Protein AF-A0AAU2TAJ9-F1 (afdb_monomer_lite)

Radius of gyration: 35.99 Å; chains: 1; bounding box: 68×35×98 Å

Structure (mmCIF, N/CA/C/O backbone):
data_AF-A0AAU2TAJ9-F1
#
_entry.id   AF-A0AAU2TAJ9-F1
#
loop_
_atom_site.group_PDB
_atom_site.id
_atom_site.type_symbol
_atom_site.label_atom_id
_atom_site.label_alt_id
_atom_site.label_comp_id
_atom_site.label_asym_id
_atom_site.label_entity_id
_atom_site.label_seq_id
_atom_site.pdbx_PDB_ins_code
_atom_site.Cartn_x
_atom_site.Cartn_y
_atom_site.Cartn_z
_atom_site.occupancy
_atom_site.B_iso_or_equiv
_atom_site.auth_seq_id
_atom_site.auth_comp_id
_atom_site.auth_asym_id
_atom_site.auth_atom_id
_atom_site.pdbx_PDB_model_num
ATOM 1 N N . MET A 1 1 ? -30.702 -0.879 46.287 1.00 78.50 1 MET A N 1
ATOM 2 C CA . MET A 1 1 ? -29.536 0.007 46.071 1.00 78.50 1 MET A CA 1
ATOM 3 C C . MET A 1 1 ? -28.413 -0.743 45.352 1.00 78.50 1 MET A C 1
ATOM 5 O O . MET A 1 1 ? -28.235 -0.487 44.173 1.00 78.50 1 MET A O 1
ATOM 9 N N . LEU A 1 2 ? -27.778 -1.755 45.963 1.00 90.25 2 LEU A N 1
ATOM 10 C CA . LEU A 1 2 ? -26.660 -2.525 45.367 1.00 90.25 2 LEU A CA 1
ATOM 11 C C . LEU A 1 2 ? -26.929 -3.170 43.988 1.00 90.25 2 LEU A C 1
ATOM 13 O O . LEU A 1 2 ? -26.035 -3.239 43.151 1.00 90.25 2 LEU A O 1
ATOM 17 N N . GLU A 1 3 ? -28.143 -3.660 43.723 1.00 93.94 3 GLU A N 1
ATOM 18 C CA . GLU A 1 3 ? -28.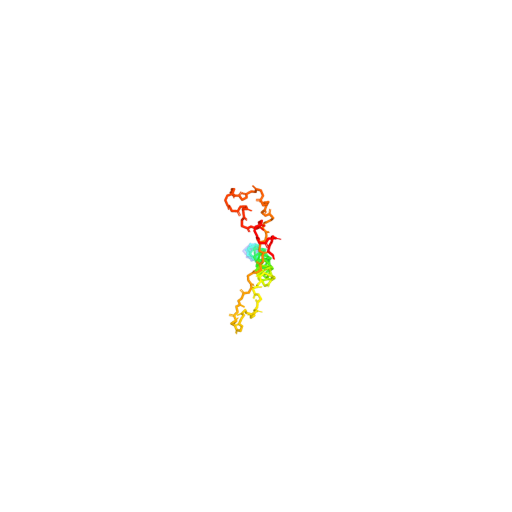466 -4.278 42.423 1.00 93.94 3 GLU A CA 1
ATOM 19 C C . GLU A 1 3 ? -28.539 -3.258 41.279 1.00 93.94 3 GLU A C 1
ATOM 21 O O . GLU A 1 3 ? -28.051 -3.526 40.183 1.00 93.94 3 GLU A O 1
ATOM 26 N N . LEU A 1 4 ? -29.073 -2.062 41.544 1.00 93.94 4 LEU A N 1
ATOM 27 C CA . LEU A 1 4 ? -29.104 -0.955 40.582 1.00 93.94 4 LEU A CA 1
ATOM 28 C C . LEU A 1 4 ? -27.691 -0.469 40.254 1.00 93.94 4 LEU A C 1
ATOM 30 O O . LEU A 1 4 ? -27.380 -0.223 39.091 1.00 93.94 4 LEU A O 1
ATOM 34 N N . GLU A 1 5 ? -26.819 -0.388 41.258 1.00 93.50 5 GLU A N 1
ATOM 35 C CA . GLU A 1 5 ? -25.405 -0.050 41.070 1.00 93.50 5 GLU A CA 1
ATOM 36 C C . GLU A 1 5 ? -24.693 -1.087 40.193 1.00 93.50 5 GLU A C 1
ATOM 38 O O . GLU A 1 5 ? -23.979 -0.710 39.267 1.00 93.50 5 GLU A O 1
ATOM 43 N N . ARG A 1 6 ? -24.944 -2.388 40.399 1.00 96.25 6 ARG A N 1
ATOM 44 C CA . ARG A 1 6 ? -24.384 -3.457 39.550 1.00 96.25 6 ARG A CA 1
ATOM 45 C C . ARG A 1 6 ? -24.877 -3.388 38.109 1.00 96.25 6 ARG A C 1
ATOM 47 O O . ARG A 1 6 ? -24.074 -3.546 37.195 1.00 96.25 6 ARG A O 1
ATOM 54 N N . ILE A 1 7 ? -26.170 -3.140 37.899 1.00 96.06 7 ILE A N 1
ATOM 55 C CA . ILE A 1 7 ? -26.740 -2.964 36.554 1.00 96.06 7 ILE A CA 1
ATOM 56 C C . ILE A 1 7 ? -26.113 -1.744 35.870 1.00 96.06 7 ILE A C 1
ATOM 58 O O . ILE A 1 7 ? -25.754 -1.812 34.698 1.00 96.06 7 ILE A O 1
ATOM 62 N N . THR A 1 8 ? -25.926 -0.650 36.610 1.00 95.81 8 THR A N 1
ATOM 63 C CA . THR A 1 8 ? -25.309 0.579 36.093 1.00 95.81 8 THR A CA 1
ATOM 64 C C . THR A 1 8 ? -23.840 0.352 35.735 1.00 95.81 8 THR A C 1
ATOM 66 O O . THR A 1 8 ? -23.423 0.679 34.630 1.00 95.81 8 THR A O 1
ATOM 69 N N . ALA A 1 9 ? -23.070 -0.292 36.616 1.00 95.44 9 ALA A N 1
ATOM 70 C CA . ALA A 1 9 ? -21.681 -0.652 36.347 1.00 95.44 9 ALA A CA 1
ATOM 71 C C . ALA A 1 9 ? -21.561 -1.573 35.123 1.00 95.44 9 ALA A C 1
ATOM 73 O O . ALA A 1 9 ? -20.750 -1.319 34.236 1.00 95.44 9 ALA A O 1
ATOM 74 N N . ARG A 1 10 ? -22.421 -2.596 35.029 1.00 96.56 10 ARG A N 1
ATOM 75 C CA . ARG A 1 10 ? -22.429 -3.520 33.890 1.00 96.56 10 ARG A CA 1
ATOM 76 C C . ARG A 1 10 ? -22.851 -2.849 32.586 1.00 96.56 10 ARG A C 1
ATOM 78 O O . ARG A 1 10 ? -22.436 -3.313 31.534 1.00 96.56 10 ARG A O 1
ATOM 85 N N . ARG A 1 11 ? -23.663 -1.791 32.633 1.00 96.75 11 ARG A N 1
ATOM 86 C CA . ARG A 1 11 ? -24.024 -0.994 31.454 1.00 96.75 11 ARG A CA 1
ATOM 87 C C . ARG A 1 11 ? -22.879 -0.091 30.987 1.00 96.75 11 ARG A C 1
ATOM 89 O O . ARG A 1 11 ? -22.712 0.060 29.789 1.00 96.75 11 ARG A O 1
ATOM 96 N N . ASN A 1 12 ? -22.071 0.444 31.897 1.00 97.12 12 ASN A N 1
ATOM 97 C CA . ASN A 1 12 ? -20.944 1.310 31.530 1.00 97.12 12 ASN A CA 1
ATOM 98 C C . ASN A 1 12 ? -19.759 0.532 30.928 1.00 97.12 12 ASN A C 1
ATOM 100 O O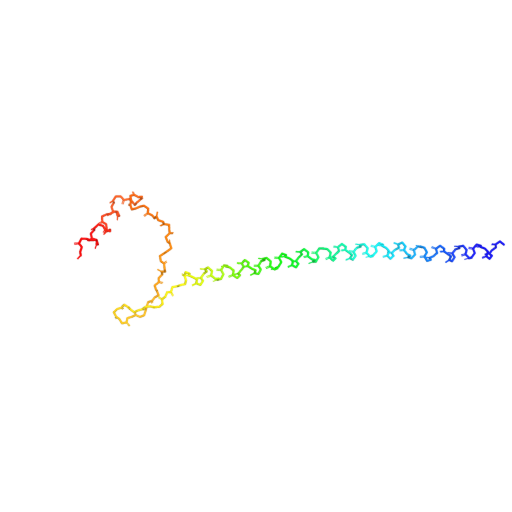 . ASN A 1 12 ? -18.967 1.080 30.166 1.00 97.12 12 ASN A O 1
ATOM 104 N N . GLU A 1 13 ? -19.617 -0.748 31.270 1.00 97.44 13 GLU A N 1
ATOM 105 C CA . GLU A 1 13 ? -18.570 -1.616 30.724 1.00 97.44 13 GLU A CA 1
ATOM 106 C C . GLU A 1 13 ? -18.628 -1.763 29.185 1.00 97.44 13 GLU A C 1
ATOM 108 O O . GLU A 1 13 ? -17.610 -1.506 28.543 1.00 97.44 13 GLU A O 1
ATOM 113 N N . PRO A 1 14 ? -19.768 -2.113 28.547 1.00 98.19 14 PRO A N 1
ATOM 114 C CA . PRO A 1 14 ? -19.865 -2.143 27.092 1.00 98.19 14 PRO A CA 1
ATOM 115 C C . PRO A 1 14 ? -19.717 -0.757 26.464 1.00 98.19 14 PRO A C 1
ATOM 117 O O . PRO A 1 14 ? -19.170 -0.682 25.371 1.00 98.19 14 PRO A O 1
ATOM 120 N N . ASP A 1 15 ? -20.132 0.321 27.139 1.00 97.88 15 ASP A N 1
ATOM 121 C CA . ASP A 1 15 ? -19.909 1.687 26.646 1.00 97.88 15 ASP A CA 1
ATOM 122 C C . ASP A 1 15 ? -18.399 1.986 26.566 1.00 97.88 15 ASP A C 1
ATOM 124 O O . ASP A 1 15 ? -17.905 2.463 25.548 1.00 97.88 15 ASP A O 1
ATOM 128 N N . THR A 1 16 ? -17.635 1.579 27.585 1.00 98.12 16 THR A N 1
ATOM 129 C CA . THR A 1 16 ? -16.167 1.724 27.601 1.00 98.12 16 THR A CA 1
ATOM 130 C C . THR A 1 16 ? -15.501 0.863 26.522 1.00 98.12 16 THR A C 1
ATOM 132 O O . THR A 1 16 ? -14.582 1.311 25.837 1.00 98.12 16 THR A O 1
ATOM 135 N N . LEU A 1 17 ? -15.968 -0.376 26.332 1.00 98.44 17 LEU A N 1
ATOM 136 C CA . LEU A 1 17 ? -15.474 -1.245 25.257 1.00 98.44 17 LEU A CA 1
ATOM 137 C C . LEU A 1 17 ? -15.796 -0.674 23.871 1.00 98.44 17 LEU A C 1
ATOM 139 O O . LEU A 1 17 ? -14.969 -0.770 22.968 1.00 98.44 17 LEU A O 1
ATOM 143 N N . ALA A 1 18 ? -16.974 -0.072 23.696 1.00 98.44 18 ALA A N 1
ATOM 144 C CA . ALA A 1 18 ? -17.367 0.563 22.445 1.00 98.44 18 ALA A CA 1
ATOM 145 C C . ALA A 1 18 ? -16.471 1.766 22.122 1.00 98.44 18 ALA A C 1
ATOM 147 O O . ALA A 1 18 ? -16.052 1.916 20.975 1.00 98.44 18 ALA A O 1
ATOM 148 N N . GLU A 1 19 ? -16.129 2.582 23.121 1.00 98.56 19 GLU A N 1
ATOM 149 C CA . GLU A 1 19 ? -15.177 3.685 22.956 1.00 98.56 19 GLU A CA 1
ATOM 150 C C . GLU A 1 19 ? -13.788 3.188 22.540 1.00 98.56 19 GLU A C 1
ATOM 152 O O . GLU A 1 19 ? -13.167 3.765 21.648 1.00 98.56 19 GLU A O 1
ATOM 157 N N . GLU A 1 20 ? -13.300 2.104 23.142 1.00 98.75 20 GLU A N 1
ATOM 158 C CA . GLU A 1 20 ? -11.984 1.557 22.808 1.00 98.75 20 GLU A CA 1
ATOM 159 C C . GLU A 1 20 ? -11.950 0.940 21.404 1.00 98.75 20 GLU A C 1
ATOM 161 O O . GLU A 1 20 ? -11.031 1.204 20.627 1.00 98.75 20 GLU A O 1
ATOM 166 N N . LEU A 1 21 ? -12.991 0.193 21.029 1.00 98.75 21 LEU A N 1
ATOM 167 C CA . LEU A 1 21 ? -13.128 -0.340 19.672 1.00 98.75 21 LEU A CA 1
ATOM 168 C C . LEU A 1 21 ? -13.250 0.776 18.629 1.00 98.75 21 LEU A C 1
ATOM 170 O O . LEU A 1 21 ? -12.714 0.641 17.532 1.00 98.75 21 LEU A O 1
ATOM 174 N N . ALA A 1 22 ? -13.914 1.888 18.956 1.00 98.75 22 ALA A N 1
ATOM 175 C CA . ALA A 1 22 ? -14.004 3.037 18.059 1.00 98.75 22 ALA A CA 1
ATOM 176 C C . ALA A 1 22 ? -12.627 3.667 17.792 1.00 98.75 22 ALA A C 1
ATOM 178 O O . ALA A 1 22 ? -12.345 4.038 16.652 1.00 98.75 22 ALA A O 1
ATOM 179 N N . LYS A 1 23 ? -11.749 3.739 18.802 1.00 98.75 23 LYS A N 1
ATOM 180 C CA . LYS A 1 23 ? -10.363 4.206 18.619 1.00 98.75 23 LYS A CA 1
ATOM 181 C C . LYS A 1 23 ? -9.568 3.261 17.723 1.00 98.75 23 LYS A C 1
ATOM 183 O O . LYS A 1 23 ? -8.980 3.712 16.748 1.00 98.75 23 LYS A O 1
ATOM 188 N N . GLN A 1 24 ? -9.617 1.957 17.999 1.00 98.81 24 GLN A N 1
ATOM 189 C CA . GLN A 1 24 ? -8.920 0.952 17.187 1.00 98.81 24 GLN A CA 1
ATOM 190 C C . GLN A 1 24 ? -9.397 0.969 15.731 1.00 98.81 24 GLN A C 1
ATOM 192 O O . GLN A 1 24 ? -8.601 0.869 14.802 1.00 98.81 24 GLN A O 1
ATOM 197 N N . LEU A 1 25 ? -10.703 1.140 15.513 1.00 98.88 25 LEU A N 1
ATOM 198 C CA . LEU A 1 25 ? -11.263 1.258 14.172 1.00 98.88 25 LEU A CA 1
ATOM 199 C C . LEU A 1 25 ? -10.750 2.512 13.452 1.00 98.88 25 LEU A C 1
ATOM 201 O O . LEU A 1 25 ? -10.444 2.434 12.266 1.00 98.88 25 LEU A O 1
ATOM 205 N N . ALA A 1 26 ? -10.628 3.643 14.152 1.00 98.75 26 ALA A N 1
ATOM 206 C CA . ALA A 1 26 ? -10.065 4.863 13.581 1.00 98.75 26 ALA A CA 1
ATOM 207 C C . ALA A 1 26 ? -8.586 4.687 13.190 1.00 98.75 26 ALA A C 1
ATOM 209 O O . ALA A 1 26 ? -8.187 5.123 12.113 1.00 98.75 26 ALA A O 1
ATOM 210 N N . GLU A 1 27 ? -7.791 3.997 14.012 1.00 98.75 27 GLU A N 1
ATOM 211 C CA . GLU A 1 27 ? -6.390 3.675 13.701 1.00 98.75 27 GLU A CA 1
ATOM 212 C C . GLU A 1 27 ? -6.274 2.777 12.462 1.00 98.75 27 GLU A C 1
ATOM 214 O O . GLU A 1 27 ? -5.539 3.097 11.530 1.00 98.75 27 GLU A O 1
ATOM 219 N N . VAL A 1 28 ? -7.067 1.703 12.395 1.00 98.81 28 VAL A N 1
ATOM 220 C CA . VAL A 1 28 ? -7.093 0.797 11.233 1.00 98.81 28 VAL A CA 1
ATOM 221 C C . VAL A 1 28 ? -7.563 1.520 9.967 1.00 98.81 28 VAL A C 1
ATOM 223 O O . VAL A 1 28 ? -7.084 1.241 8.867 1.00 98.81 28 VAL A O 1
ATOM 226 N N . GLN A 1 29 ? -8.508 2.453 10.091 1.00 98.88 29 GLN A N 1
ATOM 227 C CA . GLN A 1 29 ? -8.946 3.278 8.967 1.00 98.88 29 GLN A CA 1
ATOM 228 C C . GLN A 1 29 ? -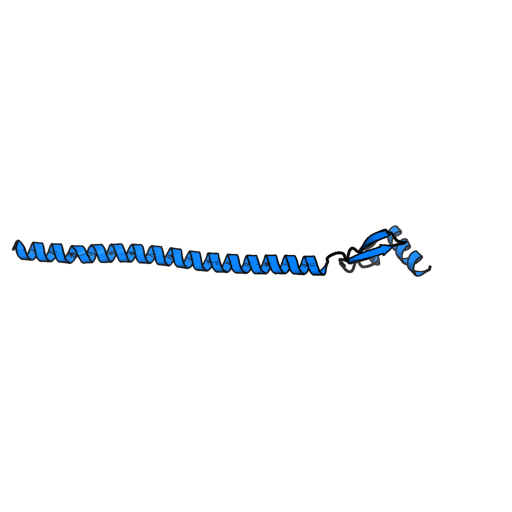7.826 4.194 8.471 1.00 98.88 29 GLN A C 1
ATOM 230 O O . GLN A 1 29 ? -7.613 4.254 7.260 1.00 98.88 29 GLN A O 1
ATOM 235 N N . ALA A 1 30 ? -7.089 4.837 9.379 1.00 98.75 30 ALA A N 1
ATOM 236 C CA . ALA A 1 30 ? -5.942 5.666 9.028 1.00 98.75 30 ALA A CA 1
ATOM 237 C C . ALA A 1 30 ? -4.844 4.847 8.329 1.00 98.75 30 ALA A C 1
ATOM 239 O O . ALA A 1 30 ? -4.394 5.221 7.247 1.00 98.75 30 ALA A O 1
ATOM 240 N N . GLU A 1 31 ? -4.485 3.677 8.868 1.00 98.69 31 GLU A N 1
ATOM 241 C CA . GLU A 1 31 ? -3.511 2.777 8.235 1.00 98.69 31 GLU A CA 1
ATOM 242 C C . GLU A 1 31 ? -3.973 2.351 6.833 1.00 98.69 31 GLU A C 1
ATOM 244 O O . GLU A 1 31 ? -3.206 2.371 5.869 1.00 98.69 31 GLU A O 1
ATOM 249 N N . ARG A 1 32 ? -5.259 2.024 6.672 1.00 98.81 32 ARG A N 1
ATOM 250 C CA . ARG A 1 32 ? -5.814 1.667 5.363 1.00 98.81 32 ARG A CA 1
ATOM 251 C C . ARG A 1 32 ? -5.720 2.820 4.360 1.00 98.81 32 ARG A C 1
ATOM 253 O O . ARG A 1 32 ? -5.484 2.566 3.179 1.00 98.81 32 ARG A O 1
ATOM 260 N N . GLU A 1 33 ? -5.922 4.062 4.786 1.00 98.81 33 GLU A N 1
ATOM 261 C CA . GLU A 1 33 ? -5.754 5.234 3.920 1.00 98.81 33 GLU A CA 1
ATOM 262 C C . GLU A 1 33 ? -4.296 5.404 3.478 1.00 98.81 33 GLU A C 1
ATOM 264 O O . GLU A 1 33 ? -4.040 5.620 2.290 1.00 98.81 33 GLU A O 1
ATOM 269 N N . GLU A 1 34 ? -3.343 5.222 4.393 1.00 98.75 34 GLU A N 1
ATOM 270 C CA . GLU A 1 34 ? -1.913 5.227 4.070 1.00 98.75 34 GLU A CA 1
ATOM 271 C C . GLU A 1 34 ? -1.551 4.126 3.067 1.00 98.75 34 GLU A C 1
ATOM 273 O O . GLU A 1 34 ? -0.850 4.385 2.085 1.00 98.75 34 GLU A O 1
ATOM 278 N N . LEU A 1 35 ? -2.087 2.916 3.244 1.00 98.81 35 LEU A N 1
ATOM 279 C CA . LEU A 1 35 ? -1.859 1.803 2.322 1.00 98.81 35 LEU A CA 1
ATOM 280 C C . LEU A 1 35 ? -2.411 2.084 0.918 1.00 98.81 35 LEU A C 1
ATOM 282 O O . LEU A 1 35 ? -1.737 1.795 -0.070 1.00 98.81 35 LEU A O 1
ATOM 286 N N . VAL A 1 36 ? -3.587 2.710 0.804 1.00 98.81 36 VAL A N 1
ATOM 287 C CA . VAL A 1 36 ? -4.140 3.129 -0.498 1.00 98.81 36 VAL A CA 1
ATOM 288 C C . VAL A 1 36 ? -3.229 4.153 -1.181 1.00 98.81 36 VAL A C 1
ATOM 290 O O . VAL A 1 36 ? -3.068 4.135 -2.405 1.00 98.81 36 VAL A O 1
ATOM 293 N N . ILE A 1 37 ? -2.620 5.061 -0.416 1.00 98.75 37 ILE A N 1
ATOM 294 C CA . ILE A 1 37 ? -1.649 6.019 -0.958 1.00 98.75 37 ILE A CA 1
ATOM 295 C C . ILE A 1 37 ? -0.391 5.282 -1.428 1.00 98.75 37 ILE A C 1
ATOM 297 O O . ILE A 1 37 ? 0.063 5.525 -2.548 1.00 98.75 37 ILE A O 1
ATOM 301 N N . ALA A 1 38 ? 0.143 4.366 -0.619 1.00 98.62 38 ALA A N 1
ATOM 302 C CA . ALA A 1 38 ? 1.320 3.576 -0.963 1.00 98.62 38 ALA A CA 1
ATOM 303 C C . ALA A 1 38 ? 1.107 2.761 -2.250 1.00 98.62 38 ALA A C 1
ATOM 305 O O . ALA A 1 38 ? 1.946 2.800 -3.150 1.00 98.62 38 ALA A O 1
ATOM 306 N N . GLU A 1 39 ? -0.045 2.104 -2.393 1.00 98.62 39 GLU A N 1
ATOM 307 C CA . GLU A 1 39 ? -0.416 1.349 -3.594 1.00 98.62 39 GLU A CA 1
ATOM 308 C C . GLU A 1 39 ? -0.427 2.238 -4.847 1.00 98.62 39 GLU A C 1
ATOM 310 O O . GLU A 1 39 ? 0.169 1.900 -5.872 1.00 98.62 39 GLU A O 1
ATOM 315 N N . ARG A 1 40 ? -1.034 3.429 -4.761 1.00 98.75 40 ARG A N 1
ATOM 316 C CA . ARG A 1 40 ? -1.050 4.393 -5.875 1.00 98.75 40 ARG A CA 1
ATOM 317 C C . ARG A 1 40 ? 0.349 4.869 -6.256 1.00 98.75 40 ARG A C 1
ATOM 319 O O . ARG A 1 40 ? 0.624 5.060 -7.441 1.00 98.75 40 ARG A O 1
ATOM 326 N N . VAL A 1 41 ? 1.220 5.090 -5.272 1.00 98.75 41 VAL A N 1
ATOM 327 C CA . VAL A 1 41 ? 2.617 5.475 -5.518 1.00 98.75 41 VAL A CA 1
ATOM 328 C C . VAL A 1 41 ? 3.358 4.350 -6.233 1.00 98.75 41 VAL A C 1
ATOM 330 O O . VAL A 1 41 ? 4.022 4.619 -7.232 1.00 98.75 41 VAL A O 1
ATOM 333 N N . LEU A 1 42 ? 3.202 3.102 -5.786 1.00 98.56 42 LEU A N 1
ATOM 334 C CA . LEU A 1 42 ? 3.825 1.944 -6.429 1.00 98.56 42 LEU A CA 1
ATOM 335 C C . LEU A 1 42 ? 3.355 1.766 -7.875 1.00 98.56 42 LEU A C 1
ATOM 337 O O . LEU A 1 42 ? 4.187 1.563 -8.755 1.00 98.56 42 LEU A O 1
ATOM 341 N N . HIS A 1 43 ? 2.055 1.917 -8.143 1.00 98.50 43 HIS A N 1
ATOM 342 C CA . HIS A 1 43 ? 1.538 1.878 -9.512 1.00 98.50 43 HIS A CA 1
ATOM 343 C C . HIS A 1 43 ? 2.173 2.947 -10.399 1.00 98.50 43 HIS A C 1
ATOM 345 O O . HIS A 1 43 ? 2.648 2.637 -11.488 1.00 98.50 43 HIS A O 1
ATOM 351 N N . ARG A 1 44 ? 2.254 4.189 -9.913 1.00 98.62 44 ARG A N 1
ATOM 352 C CA . ARG A 1 44 ? 2.886 5.277 -10.665 1.00 98.62 44 ARG A CA 1
ATOM 353 C C . ARG A 1 44 ? 4.367 5.008 -10.935 1.00 98.62 44 ARG A C 1
ATOM 355 O O . ARG A 1 44 ? 4.849 5.329 -12.015 1.00 98.62 44 ARG A O 1
ATOM 362 N N . LEU A 1 45 ? 5.096 4.455 -9.966 1.00 98.31 45 LEU A N 1
ATOM 363 C CA . LEU A 1 45 ? 6.504 4.099 -10.155 1.00 98.31 45 LEU A CA 1
ATOM 364 C C . LEU A 1 45 ? 6.660 2.988 -11.197 1.00 98.31 45 LEU A C 1
ATOM 366 O O . LEU A 1 45 ? 7.506 3.106 -12.076 1.00 98.31 45 LEU A O 1
ATOM 370 N N . ALA A 1 46 ? 5.798 1.971 -11.167 1.00 97.56 46 ALA A N 1
ATOM 371 C CA . ALA A 1 46 ? 5.805 0.910 -12.171 1.00 97.56 46 ALA A CA 1
ATOM 372 C C . ALA A 1 46 ? 5.534 1.451 -13.588 1.00 97.56 46 ALA A C 1
ATOM 374 O O . ALA A 1 46 ? 6.218 1.068 -14.535 1.00 97.56 46 ALA A O 1
ATOM 375 N N . GLU A 1 47 ? 4.585 2.381 -13.736 1.00 97.69 47 GLU A N 1
ATOM 376 C CA . GLU A 1 47 ? 4.318 3.063 -15.010 1.00 97.69 47 GLU A CA 1
ATOM 377 C C . GLU A 1 47 ? 5.529 3.877 -15.491 1.00 97.69 47 GLU A C 1
ATOM 379 O O . GLU A 1 47 ? 5.866 3.856 -16.676 1.00 97.69 47 GLU A O 1
ATOM 384 N N . GLN A 1 48 ? 6.211 4.578 -14.581 1.00 96.50 48 GLN A N 1
ATOM 385 C CA . GLN A 1 48 ? 7.425 5.332 -14.902 1.00 96.50 48 GLN A CA 1
ATOM 386 C C . GLN A 1 48 ? 8.565 4.412 -15.346 1.00 96.50 48 GLN A C 1
ATOM 388 O O . GLN A 1 48 ? 9.190 4.681 -16.371 1.00 96.50 48 GLN A O 1
ATOM 393 N N . ASP A 1 49 ? 8.812 3.318 -14.627 1.00 96.56 49 ASP A N 1
ATOM 394 C CA . ASP A 1 49 ? 9.848 2.341 -14.971 1.00 96.56 49 ASP A CA 1
ATOM 395 C C . ASP A 1 49 ? 9.572 1.678 -16.327 1.00 96.56 49 ASP A C 1
ATOM 397 O O . ASP A 1 49 ? 10.488 1.496 -17.140 1.00 96.56 49 ASP A O 1
ATOM 401 N N . GLN A 1 50 ? 8.304 1.371 -16.616 1.00 95.75 50 GLN A N 1
ATOM 402 C CA . GLN A 1 50 ? 7.899 0.879 -17.928 1.00 95.75 50 GLN A CA 1
ATOM 403 C C . GLN A 1 50 ? 8.182 1.922 -19.014 1.00 95.75 50 GLN A C 1
ATOM 405 O O . GLN A 1 50 ? 8.822 1.596 -20.013 1.00 95.75 50 GLN A O 1
ATOM 410 N N . ALA A 1 51 ? 7.788 3.181 -18.808 1.00 94.06 51 ALA A N 1
ATOM 411 C CA . ALA A 1 51 ? 8.042 4.253 -19.768 1.00 94.06 51 ALA A CA 1
ATOM 412 C C . ALA A 1 51 ? 9.547 4.475 -20.010 1.00 94.06 51 ALA A C 1
ATOM 414 O O . ALA A 1 51 ? 9.973 4.677 -21.148 1.00 94.06 51 ALA A O 1
ATOM 415 N N . VAL A 1 52 ? 10.376 4.392 -18.963 1.00 93.56 52 VAL A N 1
ATOM 416 C CA . VAL A 1 52 ? 11.842 4.455 -19.080 1.00 93.56 52 VAL A CA 1
ATOM 417 C C . VAL A 1 52 ? 12.370 3.281 -19.904 1.00 93.56 52 VAL A C 1
ATOM 419 O O . VAL A 1 52 ? 13.221 3.474 -20.775 1.00 93.56 52 VAL A O 1
ATOM 422 N N . THR A 1 53 ? 11.852 2.077 -19.671 1.00 91.50 53 THR A N 1
ATOM 423 C CA . THR A 1 53 ? 12.238 0.872 -20.416 1.00 91.50 53 THR A CA 1
ATOM 424 C C . THR A 1 53 ? 11.847 0.974 -21.890 1.00 91.50 53 THR A C 1
ATOM 426 O O . THR A 1 53 ? 12.661 0.681 -22.766 1.00 91.50 53 THR A O 1
ATOM 429 N N . GL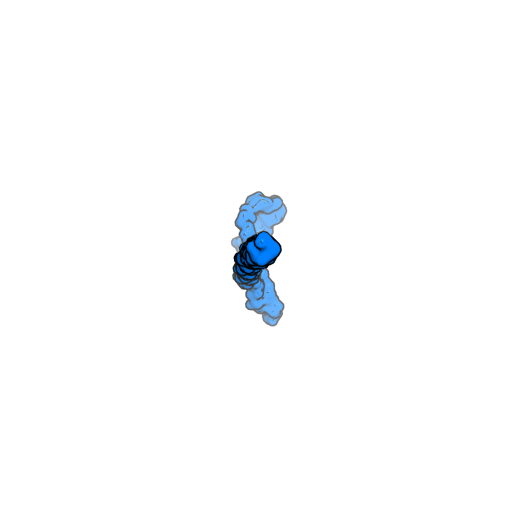U A 1 54 ? 10.635 1.442 -22.186 1.00 90.19 54 GLU A N 1
ATOM 430 C CA . GLU A 1 54 ? 10.151 1.666 -23.551 1.00 90.19 54 GLU A CA 1
ATOM 431 C C . GLU A 1 54 ? 10.968 2.744 -24.271 1.00 90.19 54 GLU A C 1
ATOM 433 O O . GLU A 1 54 ? 11.393 2.545 -25.411 1.00 90.19 54 GLU A O 1
ATOM 438 N N . ALA A 1 55 ? 11.270 3.856 -23.595 1.00 87.50 55 ALA A N 1
ATOM 439 C CA . ALA A 1 55 ? 12.130 4.903 -24.136 1.00 87.50 55 ALA A CA 1
ATOM 440 C C . ALA A 1 55 ? 13.545 4.379 -24.424 1.00 87.50 55 ALA A C 1
ATOM 442 O O . ALA A 1 55 ? 14.111 4.675 -25.478 1.00 87.50 55 ALA A O 1
ATOM 443 N N . ALA A 1 56 ? 14.108 3.564 -23.525 1.00 86.12 56 ALA A N 1
ATOM 444 C CA . ALA A 1 56 ? 15.404 2.920 -23.723 1.00 86.12 56 ALA A CA 1
ATOM 445 C C . ALA A 1 56 ? 15.386 1.940 -24.908 1.00 86.12 56 ALA A C 1
ATOM 447 O O . ALA A 1 56 ? 16.340 1.917 -25.688 1.00 86.12 56 ALA A O 1
ATOM 448 N N . ALA A 1 57 ? 14.302 1.179 -25.080 1.00 85.50 57 ALA A N 1
ATOM 449 C CA . ALA A 1 57 ? 14.109 0.280 -26.214 1.00 85.50 57 ALA A CA 1
ATOM 450 C C . ALA A 1 57 ? 13.979 1.043 -27.544 1.00 85.50 57 ALA A C 1
ATOM 452 O O . ALA A 1 57 ? 14.559 0.630 -28.546 1.00 85.50 57 ALA A O 1
ATOM 453 N N . ALA A 1 58 ? 13.291 2.189 -27.553 1.00 83.25 58 ALA A N 1
ATOM 454 C CA . ALA A 1 58 ? 13.146 3.031 -28.741 1.00 83.25 58 ALA A CA 1
ATOM 455 C C . ALA A 1 58 ? 14.486 3.602 -29.243 1.00 83.25 58 ALA A C 1
ATOM 457 O O . ALA A 1 58 ? 14.657 3.819 -30.442 1.00 83.25 58 ALA A O 1
ATOM 458 N N . VAL A 1 59 ? 15.453 3.821 -28.343 1.00 82.25 59 VAL A N 1
ATOM 459 C CA . VAL A 1 59 ? 16.817 4.271 -28.684 1.00 82.25 59 VAL A CA 1
ATOM 460 C C . VAL A 1 59 ? 17.858 3.150 -28.598 1.00 82.25 59 VAL A C 1
ATOM 462 O O . VAL A 1 59 ? 19.063 3.429 -28.532 1.00 82.25 59 VAL A O 1
ATOM 465 N N . ALA A 1 60 ? 17.417 1.889 -28.580 1.00 82.50 60 ALA A N 1
ATOM 466 C CA . ALA A 1 60 ? 18.307 0.740 -28.549 1.00 82.50 60 ALA A CA 1
ATOM 467 C C . ALA A 1 60 ? 19.088 0.627 -29.868 1.00 82.50 60 ALA A C 1
ATOM 469 O O . ALA A 1 60 ? 18.539 0.866 -30.947 1.00 82.50 60 ALA A O 1
ATOM 470 N N . PRO A 1 61 ? 20.382 0.278 -29.810 1.00 84.69 61 PRO A N 1
ATOM 471 C CA . PRO A 1 61 ? 21.200 0.228 -31.002 1.00 84.69 61 PRO A CA 1
ATOM 472 C C . PRO A 1 61 ? 20.888 -0.981 -31.886 1.00 84.69 61 PRO A C 1
ATOM 474 O O . PRO A 1 61 ? 20.835 -2.122 -31.426 1.00 84.69 61 PRO A O 1
ATOM 477 N N . THR A 1 62 ? 20.731 -0.726 -33.184 1.00 87.56 62 THR A N 1
ATOM 478 C CA . THR A 1 62 ? 20.386 -1.745 -34.183 1.00 87.56 62 THR A CA 1
ATOM 479 C C . THR A 1 62 ? 21.636 -2.481 -34.652 1.00 87.56 62 THR A C 1
ATOM 481 O O . THR A 1 62 ? 22.634 -1.858 -35.008 1.00 87.56 62 THR A O 1
ATOM 484 N N . ALA A 1 63 ? 21.599 -3.812 -34.713 1.00 89.81 63 ALA A N 1
ATOM 485 C CA . ALA A 1 63 ? 22.703 -4.582 -35.281 1.00 89.81 63 ALA A CA 1
ATOM 486 C C . ALA A 1 63 ? 22.840 -4.345 -36.798 1.00 89.81 63 ALA A C 1
ATOM 488 O O . ALA A 1 63 ? 21.861 -4.402 -37.539 1.00 89.81 63 ALA A O 1
ATOM 489 N N . ALA A 1 64 ? 24.067 -4.125 -37.267 1.00 89.75 64 ALA A N 1
ATOM 490 C CA . ALA A 1 64 ? 24.412 -3.959 -38.676 1.00 89.75 64 ALA A CA 1
ATOM 491 C C . ALA A 1 64 ? 25.735 -4.664 -39.015 1.00 89.75 64 ALA A C 1
ATOM 493 O O . ALA A 1 64 ? 26.470 -5.116 -38.134 1.00 89.75 64 ALA A O 1
ATOM 494 N N . ARG A 1 65 ? 26.054 -4.765 -40.310 1.00 92.31 65 ARG A N 1
ATOM 495 C CA . ARG A 1 65 ? 27.345 -5.276 -40.793 1.00 92.31 65 ARG A CA 1
ATOM 496 C C . ARG A 1 65 ? 28.091 -4.204 -41.577 1.00 92.31 65 ARG A C 1
ATOM 498 O O . ARG A 1 65 ? 27.557 -3.671 -42.541 1.00 92.31 65 ARG A O 1
ATOM 505 N N . VAL A 1 66 ? 29.345 -3.953 -41.204 1.00 88.31 66 VAL A N 1
ATOM 506 C CA . VAL A 1 66 ? 30.278 -3.077 -41.930 1.00 88.31 66 VAL A CA 1
ATOM 507 C C . VAL A 1 66 ? 31.458 -3.933 -42.376 1.00 88.31 66 VAL A C 1
ATOM 509 O O . VAL A 1 66 ? 32.129 -4.535 -41.540 1.00 88.31 66 VAL A O 1
ATOM 512 N N . ALA A 1 67 ? 31.665 -4.055 -4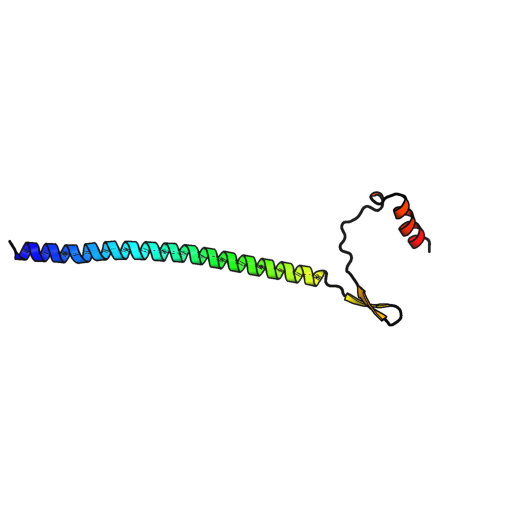3.692 1.00 91.31 67 ALA A N 1
ATOM 513 C CA . ALA A 1 67 ? 32.706 -4.907 -44.285 1.00 91.31 67 ALA A CA 1
ATOM 514 C C . ALA A 1 67 ? 32.732 -6.351 -43.717 1.00 91.31 67 ALA A C 1
ATOM 516 O O . ALA A 1 67 ? 33.786 -6.913 -43.438 1.00 91.31 67 ALA A O 1
ATOM 517 N N . GLY A 1 68 ? 31.553 -6.944 -43.485 1.00 90.94 68 GLY A N 1
ATOM 518 C CA . GLY A 1 68 ? 31.407 -8.303 -42.938 1.00 90.94 68 GLY A CA 1
ATOM 519 C C . GLY A 1 68 ? 31.524 -8.421 -41.412 1.00 90.94 68 GLY A C 1
ATOM 520 O O . GLY A 1 68 ? 31.176 -9.467 -40.863 1.00 90.94 68 GLY A O 1
ATOM 521 N N . ARG A 1 69 ? 31.927 -7.360 -40.700 1.00 92.25 69 ARG A N 1
ATOM 522 C CA . ARG A 1 69 ? 31.990 -7.332 -39.231 1.00 92.25 69 ARG A CA 1
ATOM 523 C C . ARG A 1 69 ? 30.671 -6.844 -38.634 1.00 92.25 69 ARG A C 1
ATOM 525 O O . ARG A 1 69 ? 30.131 -5.830 -39.072 1.00 92.25 69 ARG A O 1
ATOM 532 N N . ALA A 1 70 ? 30.158 -7.561 -37.634 1.00 92.69 70 ALA A N 1
ATOM 533 C CA . ALA A 1 70 ? 28.966 -7.152 -36.894 1.00 92.69 70 ALA A CA 1
ATOM 534 C C . ALA A 1 70 ? 29.274 -5.946 -35.990 1.00 92.69 70 ALA A C 1
ATOM 536 O O . ALA A 1 70 ? 30.266 -5.956 -35.260 1.00 92.69 70 ALA A O 1
ATOM 537 N N . VAL A 1 71 ? 28.423 -4.923 -36.049 1.00 90.81 71 VAL A N 1
ATOM 538 C CA . VAL A 1 71 ? 28.496 -3.692 -35.249 1.00 90.81 71 VAL A CA 1
ATOM 539 C C . VAL A 1 71 ? 27.099 -3.304 -34.756 1.00 90.81 71 VAL A C 1
ATOM 541 O O . VAL A 1 71 ? 26.100 -3.706 -35.349 1.00 90.81 71 VAL A O 1
ATOM 544 N N . LEU A 1 72 ? 27.020 -2.522 -33.679 1.00 91.19 72 LEU A N 1
ATOM 545 C CA . LEU A 1 72 ? 25.773 -1.956 -33.160 1.00 91.19 72 LEU A CA 1
ATOM 546 C C . LEU A 1 72 ? 25.689 -0.476 -33.555 1.00 91.19 72 LEU A C 1
ATOM 548 O O . LEU A 1 72 ? 26.560 0.314 -33.192 1.00 91.19 72 LEU A O 1
ATOM 552 N N . LEU A 1 73 ? 24.660 -0.104 -34.312 1.00 84.38 73 LEU A N 1
ATOM 553 C CA . LEU A 1 73 ? 24.391 1.272 -34.715 1.00 84.38 73 LEU A CA 1
ATOM 554 C C . LEU A 1 73 ? 23.811 2.033 -33.531 1.00 84.38 73 LEU A C 1
ATOM 556 O O . LEU A 1 73 ? 22.680 1.777 -33.134 1.00 84.38 73 LEU A O 1
ATOM 560 N N . ILE A 1 74 ? 24.570 2.976 -32.979 1.00 81.88 74 ILE A N 1
ATOM 561 C CA . ILE A 1 74 ? 24.065 3.876 -31.942 1.00 81.88 74 ILE A CA 1
ATOM 562 C C . ILE A 1 74 ? 23.096 4.861 -32.610 1.00 81.88 74 ILE A C 1
ATOM 564 O O . ILE A 1 74 ? 23.535 5.621 -33.479 1.00 81.88 74 ILE A O 1
ATOM 568 N N . PRO A 1 75 ? 21.800 4.874 -32.242 1.00 75.19 75 PRO A N 1
ATOM 569 C CA . PRO A 1 75 ? 20.844 5.797 -32.831 1.00 75.19 75 PRO A CA 1
ATOM 570 C C . PRO A 1 75 ? 21.254 7.231 -32.510 1.00 75.19 75 PRO A C 1
ATOM 572 O O . PRO A 1 75 ? 21.705 7.528 -31.400 1.00 75.19 75 PRO A O 1
ATOM 575 N N . HIS A 1 76 ? 21.122 8.125 -33.487 1.00 71.12 76 HIS A N 1
ATOM 576 C CA . HIS A 1 76 ? 21.502 9.520 -33.315 1.00 71.12 76 HIS A CA 1
ATOM 577 C C . HIS A 1 76 ? 20.584 10.191 -32.279 1.00 71.12 76 HIS A C 1
ATOM 579 O O . HIS A 1 76 ? 19.427 10.495 -32.559 1.00 71.12 76 HIS A O 1
ATOM 585 N N . ARG A 1 77 ? 21.099 10.411 -31.064 1.00 68.19 77 ARG A N 1
ATOM 586 C CA . ARG A 1 77 ? 20.407 11.113 -29.973 1.00 68.19 77 ARG A CA 1
ATOM 587 C C . ARG A 1 77 ? 20.559 12.618 -30.179 1.00 68.19 77 ARG A C 1
ATOM 589 O O . ARG A 1 77 ? 21.380 13.260 -29.532 1.00 68.19 77 ARG A O 1
ATOM 596 N N . GLY A 1 78 ? 19.852 13.159 -31.163 1.00 58.09 78 GLY A N 1
ATOM 597 C CA . GLY A 1 78 ? 19.943 14.576 -31.490 1.00 58.09 78 GLY A CA 1
ATOM 598 C C . GLY A 1 78 ? 19.457 15.455 -30.335 1.00 58.09 78 GLY A C 1
ATOM 599 O O . GLY A 1 78 ? 18.278 15.451 -30.005 1.00 58.09 78 GLY A O 1
ATOM 600 N N . GLY A 1 79 ? 20.342 16.285 -29.787 1.00 57.31 79 GLY A N 1
ATOM 601 C CA . GLY A 1 79 ? 20.030 17.710 -29.814 1.00 57.31 79 GLY A CA 1
ATOM 602 C C . GLY A 1 79 ? 20.342 18.167 -31.233 1.00 57.31 79 GLY A C 1
ATOM 603 O O . GLY A 1 79 ? 21.363 17.746 -31.776 1.00 57.31 79 GLY A O 1
ATOM 604 N N . THR A 1 80 ? 19.480 18.959 -31.868 1.00 57.75 80 THR A N 1
ATOM 605 C CA . THR A 1 80 ? 19.835 19.644 -33.117 1.00 57.75 80 THR A CA 1
ATOM 606 C C . THR A 1 80 ? 20.994 20.585 -32.804 1.00 57.75 80 THR A C 1
ATOM 608 O O . THR A 1 80 ? 20.792 21.745 -32.453 1.00 57.75 80 THR A O 1
ATOM 611 N N . GLY A 1 81 ? 22.212 20.051 -32.814 1.00 62.94 81 GLY A N 1
ATOM 612 C CA . GLY A 1 81 ? 23.423 20.828 -32.696 1.00 62.94 81 GLY A CA 1
ATOM 613 C C . GLY A 1 81 ? 23.487 21.659 -33.954 1.00 62.94 81 GLY A C 1
ATOM 614 O O . GLY A 1 81 ? 23.782 21.128 -35.021 1.00 62.94 81 GLY A O 1
ATOM 615 N N . ASP A 1 82 ? 23.128 22.931 -33.829 1.00 70.38 82 ASP A N 1
ATOM 616 C CA . ASP A 1 82 ? 23.415 23.923 -34.846 1.00 70.38 82 ASP A CA 1
ATOM 617 C C . ASP A 1 82 ? 24.874 23.730 -35.282 1.00 70.38 82 ASP A C 1
ATOM 619 O O . ASP A 1 82 ? 25.790 23.776 -34.460 1.00 70.38 82 ASP A O 1
ATOM 623 N N . GLU A 1 83 ? 25.099 23.445 -36.564 1.00 69.06 83 GLU A N 1
ATOM 624 C CA . GLU A 1 83 ? 26.444 23.227 -37.101 1.00 69.06 83 GLU A CA 1
ATOM 625 C C . GLU A 1 83 ? 27.320 24.475 -36.872 1.00 69.06 83 GLU A C 1
ATOM 627 O O . GLU A 1 83 ? 28.540 24.371 -36.727 1.00 69.06 83 GLU A O 1
ATOM 632 N N . ALA A 1 84 ? 26.700 25.657 -36.741 1.00 75.44 84 ALA A N 1
ATOM 633 C CA . ALA A 1 84 ? 27.376 26.895 -36.372 1.00 75.44 84 ALA A CA 1
ATOM 634 C C . ALA A 1 84 ? 27.842 26.934 -34.903 1.00 75.44 84 ALA A C 1
ATOM 636 O O . ALA A 1 84 ? 28.794 27.657 -34.597 1.00 75.44 84 ALA A O 1
ATOM 637 N N . ALA A 1 85 ? 27.249 26.126 -34.017 1.00 79.38 85 ALA A N 1
ATOM 638 C CA . ALA A 1 85 ? 27.678 25.971 -32.627 1.00 79.38 85 ALA A CA 1
ATOM 639 C C . ALA A 1 85 ? 28.965 25.137 -32.488 1.00 79.38 85 ALA A C 1
ATOM 641 O O . ALA A 1 85 ? 29.595 25.144 -31.429 1.00 79.38 85 ALA A O 1
ATOM 642 N N . LEU A 1 86 ? 29.397 24.443 -33.549 1.00 80.12 86 LEU A N 1
ATOM 643 C CA . LEU A 1 86 ? 30.680 23.746 -33.553 1.00 80.12 86 LEU A CA 1
ATOM 644 C C . LEU A 1 86 ? 31.845 24.754 -33.619 1.00 80.12 86 LEU A C 1
ATOM 646 O O . LEU A 1 86 ? 31.768 25.759 -34.341 1.00 80.12 86 LEU A O 1
ATOM 650 N N . PRO A 1 87 ? 32.972 24.492 -32.933 1.00 86.50 87 PRO A N 1
ATOM 651 C CA . PRO A 1 87 ? 34.184 25.285 -33.116 1.00 86.50 87 PRO A CA 1
ATOM 652 C C . PRO A 1 87 ? 34.645 25.271 -34.582 1.00 86.50 87 PRO A C 1
ATOM 654 O O . PRO A 1 87 ? 34.433 24.295 -35.306 1.00 86.50 87 PRO A O 1
ATOM 657 N N . ALA A 1 88 ? 35.287 26.354 -35.030 1.00 81.06 88 ALA A N 1
ATOM 658 C CA . ALA A 1 88 ? 35.571 26.597 -36.449 1.00 81.06 88 ALA A CA 1
ATOM 659 C C . ALA A 1 88 ? 36.347 25.459 -37.139 1.00 81.06 88 ALA A C 1
ATOM 661 O O . ALA A 1 88 ? 36.084 25.147 -38.300 1.00 81.06 88 ALA A O 1
ATOM 662 N N . ASP A 1 89 ? 37.260 24.801 -36.424 1.00 84.56 89 ASP A N 1
ATOM 663 C CA . ASP A 1 89 ? 38.034 23.686 -36.974 1.00 84.56 89 ASP A CA 1
ATOM 664 C C . ASP A 1 89 ? 37.207 22.411 -37.166 1.00 84.56 89 ASP A C 1
ATOM 666 O O . ASP A 1 89 ? 37.453 21.660 -38.108 1.00 84.56 89 ASP A O 1
ATOM 670 N N . TYR A 1 90 ? 36.163 22.214 -36.361 1.00 81.25 90 TYR A N 1
ATOM 671 C CA . TYR A 1 90 ? 35.263 21.066 -36.476 1.00 81.25 90 TYR A CA 1
ATOM 672 C C . TYR A 1 90 ? 34.194 21.260 -37.558 1.00 81.25 90 TYR A C 1
ATOM 674 O O . TYR A 1 90 ? 33.735 20.273 -38.125 1.00 81.25 90 TYR A O 1
ATOM 682 N N . ARG A 1 91 ? 33.853 22.505 -37.929 1.00 85.38 91 ARG A N 1
ATOM 683 C CA . ARG A 1 91 ? 32.933 22.801 -39.052 1.00 85.38 91 ARG A CA 1
ATOM 684 C C . ARG A 1 91 ? 33.480 22.384 -40.419 1.00 85.38 91 ARG A C 1
ATOM 686 O O . ARG A 1 91 ? 32.717 22.129 -41.344 1.00 85.38 91 ARG A O 1
ATOM 693 N N . LYS A 1 92 ? 34.806 22.293 -40.562 1.00 85.19 92 LYS A N 1
ATOM 694 C CA . LYS A 1 92 ? 35.456 21.888 -41.822 1.00 85.19 92 LYS A CA 1
ATOM 695 C C . LYS A 1 92 ? 35.168 20.423 -42.168 1.00 85.19 92 LYS A C 1
ATOM 697 O O . LYS A 1 92 ? 35.071 20.078 -43.339 1.00 85.19 92 LYS A O 1
ATOM 702 N N . ILE A 1 93 ? 34.996 19.573 -41.157 1.00 83.38 93 ILE A N 1
ATOM 703 C CA . ILE A 1 93 ? 34.819 18.123 -41.306 1.00 83.38 93 ILE A CA 1
ATOM 704 C C . ILE A 1 93 ? 33.521 17.766 -42.061 1.00 83.38 93 ILE A C 1
ATOM 706 O O . ILE A 1 93 ? 33.621 17.108 -43.097 1.00 83.38 93 ILE A O 1
ATOM 710 N N . PRO A 1 94 ? 32.315 18.207 -41.644 1.00 78.69 94 PRO A N 1
ATOM 711 C CA . PRO A 1 94 ? 31.085 17.925 -42.392 1.00 78.69 94 PRO A CA 1
ATOM 712 C C . PRO A 1 94 ? 31.073 18.576 -43.782 1.00 78.69 94 PRO A C 1
ATOM 714 O O . PRO A 1 94 ? 30.513 18.007 -44.718 1.00 78.69 94 PRO A O 1
ATOM 717 N N . ALA A 1 95 ? 31.720 19.734 -43.952 1.00 80.69 95 ALA A N 1
ATOM 718 C CA . ALA A 1 95 ? 31.862 20.374 -45.259 1.00 80.69 95 ALA A CA 1
ATOM 719 C C . ALA A 1 95 ? 32.661 19.510 -46.251 1.00 80.69 95 ALA A C 1
ATOM 721 O O . ALA A 1 95 ? 32.250 19.381 -47.400 1.00 80.69 95 ALA A O 1
ATOM 722 N N . ILE A 1 96 ? 33.748 18.874 -45.799 1.00 83.56 96 ILE A N 1
ATOM 723 C CA . ILE A 1 96 ? 34.537 17.938 -46.615 1.00 83.56 96 ILE A CA 1
ATOM 724 C C . ILE A 1 96 ? 33.719 16.687 -46.954 1.00 83.56 96 ILE A C 1
ATOM 726 O O . ILE A 1 96 ? 33.704 16.270 -48.105 1.00 83.56 96 ILE A O 1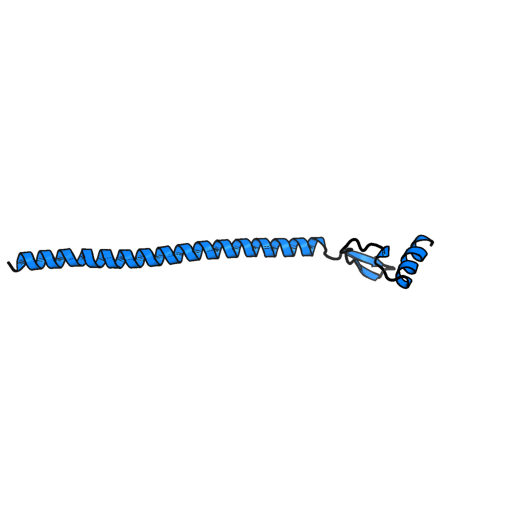
ATOM 730 N N . VAL A 1 97 ? 33.000 16.116 -45.981 1.00 82.69 97 VAL A N 1
ATOM 731 C CA . VAL A 1 97 ? 32.180 14.907 -46.190 1.00 82.69 97 VAL A CA 1
ATOM 732 C C . VAL A 1 97 ? 31.049 15.140 -47.200 1.00 82.69 97 VAL A C 1
ATOM 734 O O . VAL A 1 97 ? 30.738 14.236 -47.962 1.00 82.69 97 VAL A O 1
ATOM 737 N N . ARG A 1 98 ? 30.451 16.339 -47.246 1.00 79.81 98 ARG A N 1
ATOM 738 C CA . ARG A 1 98 ? 29.420 16.692 -48.244 1.00 79.81 98 ARG A CA 1
ATOM 739 C C . ARG A 1 98 ? 29.971 16.930 -49.655 1.00 79.81 98 ARG A C 1
ATOM 741 O O . ARG A 1 98 ? 29.191 16.919 -50.601 1.00 79.81 98 ARG A O 1
ATOM 748 N N . ALA A 1 99 ? 31.265 17.219 -49.784 1.00 80.25 99 ALA A N 1
ATOM 749 C CA . ALA A 1 99 ? 31.917 17.520 -51.058 1.00 80.25 99 ALA A CA 1
ATOM 750 C C . ALA A 1 99 ? 32.553 16.288 -51.732 1.00 80.25 99 ALA A C 1
ATOM 752 O O . ALA A 1 99 ? 33.084 16.418 -52.836 1.00 80.25 99 ALA A O 1
ATOM 753 N N . ALA A 1 100 ? 32.531 15.133 -51.061 1.00 69.25 100 ALA A N 1
ATOM 754 C CA . ALA A 1 100 ? 32.996 13.841 -51.561 1.00 69.25 100 ALA A CA 1
ATOM 755 C C . ALA A 1 100 ? 31.829 13.026 -52.136 1.00 69.25 100 ALA A C 1
ATOM 757 O O . ALA A 1 100 ? 32.073 12.295 -53.122 1.00 69.25 100 ALA A O 1
#

Secondary structure (DSSP, 8-state):
-HHHHHHHHHHHHHHHHHHHHHHHHHHHHHHHHHHHHHHHHHHHHHHHHHHHHHHHHHTPPEEEEETTEEEEE---------GGGS-HHHHHHHHHHHT-

Sequence (100 aa):
MLELERITARRNEPDTLAEELAKQLAEVQAEREELVIAERVLHRLAEQDQAVTEAAAAVAPTAARVAGRAVLLIPHRGGTGDEAALPADYRKIPAIVRAA

pLDDT: mean 89.54, std 10.43, range [57.31, 98.88]

Foldseek 3Di:
DVVVVVVVVVVVVVVVVVVVVVVVVVVVVVVVVVVVVVVVVVVVVVVVVVVVVVVCVVQFFDWDDDPNDIDTHRPPPDPPPPLVVDDPVVNVVVVVVVVD